Protein AF-A0A537YFB6-F1 (afdb_monomer)

Mean predicted aligned error: 3.82 Å

Sequence (81 aa):
MEQRTGLTLPLQQFFPAPAYVDIAARAEELGYDSAWIPEVAGPDAFSLMTAIAARTKRILLASGVIPVQIRTPVVYAFSAA

Secondary structure (DSSP, 8-state):
-----EEE---STTS-HHHHHHHHHHHHHTT-SEEEE--SSSS-HHHHHHHHHTT-SSSEEEES---GGGS-HHHHHHHH-

Solvent-accessible surface area (backbone atoms only — not comparable to full-atom values): 4951 Å² total; per-residue (Å²): 136,84,90,78,52,70,45,79,52,70,54,54,88,86,62,61,73,69,56,57,35,52,50,52,39,51,38,42,76,73,66,35,51,28,42,29,33,30,38,88,69,77,73,61,46,61,62,53,50,51,57,32,54,76,68,48,91,75,50,41,78,41,71,60,47,69,69,68,88,83,55,53,76,66,54,53,54,62,68,71,106

Nearest PDB structures (foldseek):
  8ruw-assembly3_D  TM=7.296E-01  e=7.053E-01  Archaeoglobus fulgidus DSM 4304
  3kft-assembly1_A  TM=6.003E-01  e=6.598E-01  Enterobacter cloacae
  1ipa-assembly1_A  TM=4.814E-01  e=3.870E-01  Thermus thermophilus
  7nqh-assembly1_BF  TM=3.805E-01  e=1.020E-01  Sus scrofa
  8tjn-assembly1_B  TM=4.592E-01  e=5.402E-01  Saccharopolyspora erythraea

pLDDT: mean 90.81, std 7.98, range [64.25, 98.19]

Radius of gyration: 12.79 Å; Cα contacts (8 Å, |Δi|>4): 105; chains: 1; bounding box: 33×26×34 Å

Structure (mmCIF, N/CA/C/O backbone):
data_AF-A0A537YFB6-F1
#
_entry.id   AF-A0A537YFB6-F1
#
loop_
_atom_site.group_PDB
_atom_site.id
_atom_site.type_symbol
_atom_site.label_atom_id
_atom_site.label_alt_id
_atom_site.label_comp_id
_atom_site.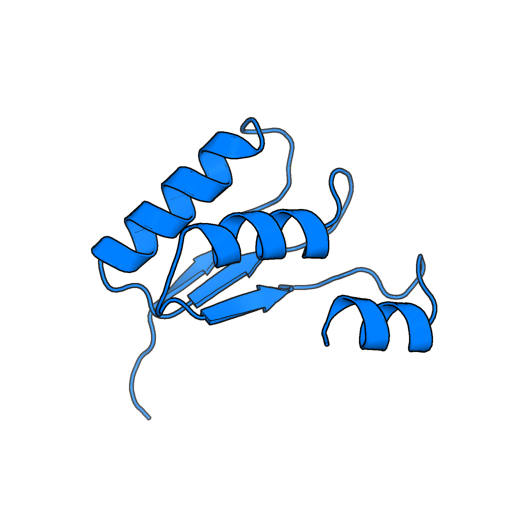label_asym_id
_atom_site.label_entity_id
_atom_site.label_seq_id
_atom_site.pdb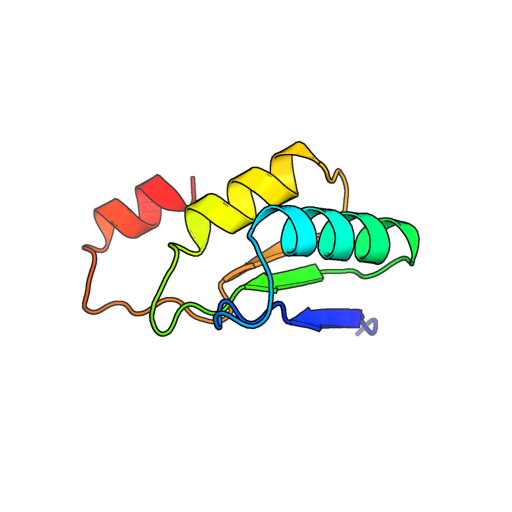x_PDB_ins_code
_atom_site.Cartn_x
_atom_site.Cartn_y
_atom_site.Cartn_z
_atom_site.occupancy
_atom_site.B_iso_or_equiv
_atom_site.auth_seq_id
_atom_site.auth_comp_id
_atom_site.auth_asym_id
_atom_site.auth_atom_id
_atom_site.pdbx_PDB_model_num
ATOM 1 N N . MET A 1 1 ? -17.995 17.512 -0.954 1.00 68.44 1 MET A N 1
ATOM 2 C CA . MET A 1 1 ? -16.779 16.694 -1.136 1.00 68.44 1 MET A CA 1
ATOM 3 C C . MET A 1 1 ? -16.219 16.422 0.241 1.00 68.44 1 MET A C 1
ATOM 5 O O . MET A 1 1 ? -15.968 17.380 0.959 1.00 68.44 1 MET A O 1
ATOM 9 N N . GLU A 1 2 ? -16.119 15.158 0.633 1.00 87.31 2 GLU A N 1
ATOM 10 C CA . GLU A 1 2 ? -15.539 14.767 1.921 1.00 87.31 2 GLU A CA 1
ATOM 11 C C . GLU A 1 2 ? -14.009 14.760 1.817 1.00 87.31 2 GLU A C 1
ATOM 13 O O . GLU A 1 2 ? -13.465 14.393 0.773 1.00 87.31 2 GLU A O 1
ATOM 18 N N . GLN A 1 3 ? -13.316 15.241 2.852 1.00 90.31 3 GLN A N 1
ATOM 19 C CA . GLN A 1 3 ? -11.853 15.246 2.865 1.00 90.31 3 GLN A CA 1
ATOM 20 C C . GLN A 1 3 ? -11.336 13.846 3.196 1.00 90.31 3 GLN A C 1
ATOM 22 O O . GLN A 1 3 ? -11.814 13.226 4.140 1.00 90.31 3 GLN A O 1
ATOM 27 N N . ARG A 1 4 ? -10.358 13.365 2.422 1.00 95.38 4 ARG A N 1
ATOM 28 C CA . ARG A 1 4 ? -9.726 12.052 2.601 1.00 95.38 4 ARG A CA 1
ATOM 29 C C . ARG A 1 4 ? -8.234 12.220 2.838 1.00 95.38 4 ARG A C 1
ATOM 31 O O . ARG A 1 4 ? -7.589 12.993 2.128 1.00 95.38 4 ARG A O 1
ATOM 38 N N . THR A 1 5 ? -7.688 11.493 3.804 1.00 96.56 5 THR A N 1
ATOM 39 C CA . THR A 1 5 ? -6.275 11.596 4.196 1.00 96.56 5 THR A CA 1
ATOM 40 C C . THR A 1 5 ? -5.495 10.409 3.644 1.00 96.56 5 THR A C 1
ATOM 42 O O . THR A 1 5 ? -5.774 9.258 3.975 1.00 96.56 5 THR A O 1
ATOM 45 N N . GLY A 1 6 ? -4.509 10.681 2.788 1.00 95.44 6 GLY A N 1
ATOM 46 C CA . GLY A 1 6 ? -3.626 9.670 2.208 1.00 95.44 6 GLY A CA 1
ATOM 47 C C . GLY A 1 6 ? -2.189 9.778 2.717 1.00 95.44 6 GLY A C 1
ATOM 48 O O . GLY A 1 6 ? -1.743 10.857 3.103 1.00 95.44 6 GLY A O 1
ATOM 49 N N . LEU A 1 7 ? -1.463 8.661 2.684 1.00 94.75 7 LEU A N 1
ATOM 50 C CA . LEU A 1 7 ? -0.031 8.589 2.976 1.00 94.75 7 LEU A CA 1
ATOM 51 C C . LEU A 1 7 ? 0.734 8.095 1.747 1.00 94.75 7 LEU A C 1
ATOM 53 O O . LEU A 1 7 ? 0.394 7.062 1.177 1.00 94.75 7 LEU A O 1
ATOM 57 N N . THR A 1 8 ? 1.806 8.785 1.369 1.00 93.38 8 THR A N 1
ATOM 58 C CA . THR A 1 8 ? 2.720 8.306 0.324 1.00 93.38 8 THR A CA 1
ATOM 59 C C . THR A 1 8 ? 3.850 7.495 0.945 1.00 93.38 8 THR A C 1
ATOM 61 O O . THR A 1 8 ? 4.496 7.944 1.891 1.00 93.38 8 THR A O 1
ATOM 64 N N . LEU A 1 9 ? 4.112 6.316 0.385 1.00 90.56 9 LEU A N 1
ATOM 65 C CA . LEU A 1 9 ? 5.166 5.393 0.796 1.00 90.56 9 LEU A CA 1
ATOM 66 C C . LEU A 1 9 ? 6.239 5.326 -0.298 1.00 90.56 9 LEU A C 1
ATOM 68 O O . LEU A 1 9 ? 6.180 4.448 -1.160 1.00 90.56 9 LEU A O 1
ATOM 72 N N . PRO A 1 10 ? 7.202 6.266 -0.322 1.00 84.62 10 PRO A N 1
ATOM 73 C CA . PRO A 1 10 ? 8.213 6.294 -1.366 1.00 84.62 10 PRO A CA 1
ATOM 74 C C . PRO A 1 10 ? 9.103 5.048 -1.290 1.00 84.62 10 PRO A C 1
ATOM 76 O O . PRO A 1 10 ? 9.771 4.812 -0.283 1.00 84.62 10 PRO A O 1
ATOM 79 N N . LEU A 1 11 ? 9.153 4.291 -2.391 1.00 72.12 11 LEU A N 1
ATOM 80 C CA . LEU A 1 11 ? 9.944 3.060 -2.569 1.00 72.12 11 LEU A CA 1
ATOM 81 C C . LEU A 1 11 ? 11.472 3.261 -2.577 1.00 72.12 11 LEU A C 1
ATOM 83 O O . LEU A 1 11 ? 12.233 2.344 -2.885 1.00 72.12 11 LEU A O 1
ATOM 87 N N . GLN A 1 12 ? 11.939 4.462 -2.256 1.00 68.50 12 GLN A N 1
ATOM 88 C CA . GLN A 1 12 ? 13.361 4.757 -2.127 1.00 68.50 12 GLN A CA 1
ATOM 89 C C . GLN A 1 12 ? 13.945 3.940 -0.969 1.00 68.50 12 GLN A C 1
ATOM 91 O O . GLN A 1 12 ? 13.246 3.678 -0.002 1.00 68.50 12 GLN A O 1
ATOM 96 N N . GLN A 1 13 ? 15.217 3.540 -1.044 1.00 64.25 13 GLN A N 1
ATOM 97 C CA . GLN A 1 13 ? 15.871 2.589 -0.124 1.00 64.25 13 GLN A CA 1
ATOM 98 C C . GLN A 1 13 ? 16.055 3.085 1.332 1.00 64.25 13 GLN A C 1
ATOM 100 O O . GLN A 1 13 ? 17.010 2.709 2.005 1.00 64.25 13 GLN A O 1
ATOM 105 N N . PHE A 1 14 ? 15.167 3.940 1.837 1.00 69.06 14 PHE A N 1
ATOM 106 C CA . PHE A 1 14 ? 15.176 4.432 3.208 1.00 69.06 14 PHE A CA 1
ATOM 107 C C . PHE A 1 14 ? 14.862 3.330 4.222 1.00 69.06 14 PHE A C 1
ATOM 109 O O . PHE A 1 14 ? 15.383 3.373 5.335 1.00 69.06 14 PHE A O 1
ATOM 116 N N . PHE A 1 15 ? 14.046 2.338 3.844 1.00 78.88 15 PHE A N 1
ATOM 117 C CA . PHE A 1 15 ? 13.610 1.272 4.744 1.00 78.88 15 PHE A CA 1
ATOM 118 C C . PHE A 1 15 ? 13.616 -0.111 4.071 1.00 78.88 15 PHE A C 1
ATOM 120 O O . PHE A 1 15 ? 13.487 -0.213 2.849 1.00 78.88 15 PHE A O 1
ATOM 127 N N . PRO A 1 16 ? 13.745 -1.205 4.843 1.00 85.75 16 PRO A N 1
ATOM 128 C CA . PRO A 1 16 ? 13.520 -2.551 4.326 1.00 85.75 16 PRO A CA 1
ATOM 129 C C . PRO A 1 16 ? 12.027 -2.782 4.028 1.00 85.75 16 PRO A C 1
ATOM 131 O O . PRO A 1 16 ? 11.161 -2.207 4.684 1.00 85.75 16 PRO A O 1
ATOM 134 N N . ALA A 1 17 ? 11.712 -3.673 3.079 1.00 83.50 17 ALA A N 1
ATOM 135 C CA . ALA A 1 17 ? 10.334 -3.932 2.633 1.00 83.50 17 ALA A CA 1
ATOM 136 C C . ALA A 1 17 ? 9.315 -4.203 3.769 1.00 83.50 17 ALA A C 1
ATOM 138 O O . ALA A 1 17 ? 8.229 -3.624 3.718 1.00 83.50 17 ALA A O 1
ATOM 139 N N . PRO A 1 18 ? 9.628 -4.990 4.825 1.00 91.19 18 PRO A N 1
ATOM 140 C CA . PRO A 1 18 ? 8.691 -5.215 5.930 1.00 91.19 18 PRO A CA 1
ATOM 141 C C . PRO A 1 18 ? 8.277 -3.936 6.668 1.00 91.19 18 PRO A C 1
ATOM 143 O O . PRO A 1 18 ? 7.129 -3.820 7.083 1.00 91.19 18 PRO A O 1
ATOM 146 N N . ALA A 1 19 ? 9.166 -2.944 6.769 1.00 92.31 19 ALA A N 1
ATOM 147 C CA . ALA A 1 19 ? 8.853 -1.694 7.455 1.00 92.31 19 ALA A CA 1
ATOM 148 C C . ALA A 1 19 ? 7.733 -0.918 6.746 1.00 92.31 19 ALA A C 1
ATOM 150 O O . ALA A 1 19 ? 6.879 -0.336 7.404 1.00 92.31 19 ALA A O 1
ATOM 151 N N . TYR A 1 20 ? 7.677 -0.953 5.411 1.00 92.69 20 TYR A N 1
ATOM 152 C CA . TYR A 1 20 ? 6.581 -0.338 4.656 1.00 92.69 20 TYR A CA 1
ATOM 153 C C . TYR A 1 20 ? 5.235 -1.009 4.929 1.00 92.69 20 TYR A C 1
ATOM 155 O O . TYR A 1 20 ? 4.214 -0.327 5.007 1.00 92.69 20 TYR A O 1
ATOM 163 N N . VAL A 1 21 ? 5.238 -2.332 5.100 1.00 94.94 21 VAL A N 1
ATOM 164 C CA . VAL A 1 21 ? 4.038 -3.098 5.454 1.00 94.94 21 VAL A CA 1
ATOM 165 C C . VAL A 1 21 ? 3.541 -2.695 6.840 1.00 94.94 21 VAL A C 1
ATOM 167 O O . VAL A 1 21 ? 2.352 -2.427 7.005 1.00 94.94 21 VAL A O 1
ATOM 170 N N . ASP A 1 22 ? 4.446 -2.576 7.811 1.00 96.00 22 ASP A N 1
ATOM 171 C CA . ASP A 1 22 ? 4.093 -2.162 9.171 1.00 96.00 22 ASP A CA 1
ATOM 172 C C . ASP A 1 22 ? 3.610 -0.702 9.222 1.00 96.00 22 ASP A C 1
ATOM 174 O O . ASP A 1 22 ? 2.627 -0.403 9.901 1.00 96.00 22 ASP A O 1
ATOM 178 N N . ILE A 1 23 ? 4.228 0.204 8.454 1.00 95.62 23 ILE A N 1
ATOM 179 C CA . ILE A 1 23 ? 3.774 1.599 8.330 1.00 95.62 23 ILE A CA 1
ATOM 180 C C . ILE A 1 23 ? 2.361 1.658 7.738 1.00 95.62 23 ILE A C 1
ATOM 182 O O . ILE A 1 23 ? 1.515 2.387 8.255 1.00 95.62 23 ILE A O 1
ATOM 186 N N . ALA A 1 24 ? 2.082 0.896 6.678 1.00 96.50 24 ALA A N 1
ATOM 187 C CA . ALA A 1 24 ? 0.765 0.881 6.046 1.00 96.50 24 ALA A CA 1
ATOM 188 C C . ALA A 1 24 ? -0.317 0.290 6.965 1.00 96.50 24 ALA A C 1
ATOM 190 O O . ALA A 1 24 ? -1.409 0.851 7.068 1.00 96.50 24 ALA A O 1
ATOM 191 N N . ALA A 1 25 ? -0.001 -0.794 7.680 1.00 97.62 25 ALA A N 1
ATOM 192 C CA . ALA A 1 25 ? -0.888 -1.360 8.694 1.00 97.62 25 ALA A CA 1
ATOM 193 C C . ALA A 1 25 ? -1.175 -0.345 9.807 1.00 97.62 25 ALA A C 1
ATOM 195 O O . ALA A 1 25 ? -2.328 -0.128 10.179 1.00 97.62 25 ALA A O 1
ATOM 196 N N . ARG A 1 26 ? -0.144 0.364 10.275 1.00 97.94 26 ARG A N 1
ATOM 197 C CA . ARG A 1 26 ? -0.315 1.406 11.285 1.00 97.94 26 ARG A CA 1
ATOM 198 C C . ARG A 1 26 ? -1.140 2.590 10.774 1.00 97.94 26 ARG A C 1
ATOM 200 O O . ARG A 1 26 ? -1.942 3.139 11.525 1.00 97.94 26 ARG A O 1
ATOM 207 N N . ALA A 1 27 ? -0.971 2.984 9.515 1.00 97.88 27 ALA A N 1
ATOM 208 C CA . ALA A 1 27 ? -1.771 4.036 8.894 1.00 97.88 27 ALA A CA 1
ATOM 209 C C . ALA A 1 27 ? -3.262 3.652 8.840 1.00 97.88 27 ALA A C 1
ATOM 211 O O . ALA A 1 27 ? -4.120 4.474 9.159 1.00 97.88 27 ALA A O 1
ATOM 212 N N . GLU A 1 28 ? -3.581 2.394 8.526 1.00 98.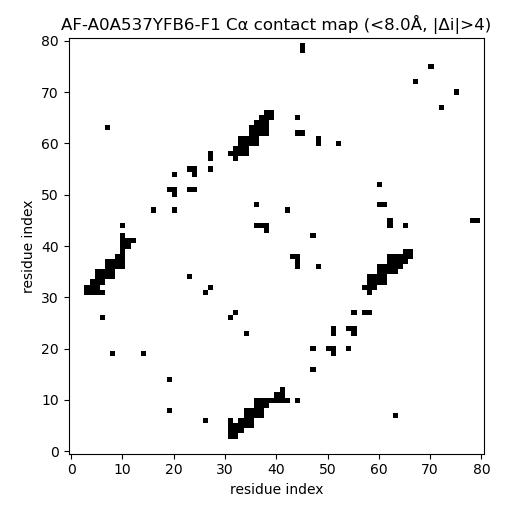19 28 GLU A N 1
ATOM 213 C CA . GLU A 1 28 ? -4.959 1.888 8.569 1.00 98.19 28 GLU A CA 1
ATOM 214 C C . GLU A 1 28 ? -5.567 1.956 9.979 1.00 98.19 28 GLU A C 1
ATOM 216 O O . GLU A 1 28 ? -6.719 2.368 10.142 1.00 98.19 28 GLU A O 1
ATOM 221 N N . GLU A 1 29 ? -4.810 1.574 11.009 1.00 97.94 29 GLU A N 1
ATOM 222 C CA . GLU A 1 29 ? -5.255 1.681 12.407 1.00 97.94 29 GLU A CA 1
ATOM 223 C C . GLU A 1 29 ? -5.525 3.131 12.824 1.00 97.94 29 GLU A C 1
ATOM 225 O O . GLU A 1 29 ? -6.432 3.393 13.611 1.00 97.94 29 GLU A O 1
ATOM 230 N N . LEU A 1 30 ? -4.748 4.072 12.285 1.00 97.81 30 LEU A N 1
ATOM 231 C CA . LEU A 1 30 ? -4.882 5.508 12.531 1.00 97.81 30 LEU A CA 1
ATOM 232 C C . LEU A 1 30 ? -6.001 6.171 11.711 1.00 97.81 30 LEU A C 1
ATOM 234 O O . LEU A 1 30 ? -6.252 7.360 11.893 1.00 97.81 30 LEU A O 1
ATOM 238 N N . GLY A 1 31 ? -6.681 5.425 10.837 1.00 97.19 31 GLY A N 1
ATOM 239 C CA . GLY A 1 31 ? -7.816 5.922 10.059 1.00 97.19 31 GLY A CA 1
ATOM 240 C C . GLY A 1 31 ? -7.443 6.618 8.750 1.00 97.19 31 GLY A C 1
ATOM 241 O O . GLY A 1 31 ? -8.248 7.389 8.237 1.00 97.19 31 GLY A O 1
ATOM 242 N N . TYR A 1 32 ? -6.254 6.360 8.196 1.00 98.12 32 TYR A N 1
ATOM 243 C CA . TYR A 1 32 ? -5.920 6.833 6.851 1.00 98.12 32 TYR A CA 1
ATOM 244 C C . TYR A 1 32 ? -6.791 6.143 5.797 1.00 98.12 32 TYR A C 1
ATOM 246 O O . TYR A 1 32 ? -7.043 4.938 5.854 1.00 98.12 32 TYR A O 1
ATOM 254 N N . ASP A 1 33 ? -7.202 6.911 4.792 1.00 97.88 33 ASP A N 1
ATOM 255 C CA . ASP A 1 33 ? -8.046 6.440 3.697 1.00 97.88 33 ASP A CA 1
ATOM 256 C C . ASP A 1 33 ? -7.277 5.630 2.657 1.00 97.88 33 ASP A C 1
ATOM 258 O O . ASP A 1 33 ? -7.836 4.734 2.020 1.00 97.88 33 ASP A O 1
ATOM 262 N N . SER A 1 34 ? -6.019 6.005 2.407 1.00 97.56 34 SER A N 1
ATOM 263 C CA . SER A 1 34 ? -5.242 5.443 1.304 1.00 97.56 34 SER A CA 1
ATOM 264 C C . SER A 1 34 ? -3.734 5.482 1.529 1.00 97.56 34 SER A C 1
ATOM 266 O O . SER A 1 34 ? -3.211 6.406 2.154 1.00 97.56 34 SER A O 1
ATOM 268 N N . ALA A 1 35 ? -3.038 4.497 0.965 1.00 96.75 35 ALA A N 1
ATOM 269 C CA . ALA A 1 35 ? -1.590 4.462 0.839 1.00 96.75 35 ALA A CA 1
ATOM 270 C C . ALA A 1 35 ? -1.192 4.478 -0.645 1.00 96.75 35 ALA A C 1
ATOM 272 O O . ALA A 1 35 ? -1.708 3.698 -1.450 1.00 96.75 35 ALA A O 1
ATOM 273 N N . TRP A 1 36 ? -0.264 5.367 -0.995 1.00 95.44 36 TRP A N 1
ATOM 274 C CA . TRP A 1 36 ? 0.176 5.611 -2.367 1.00 95.44 36 TRP A CA 1
ATOM 275 C C . TRP A 1 36 ? 1.630 5.188 -2.547 1.00 95.44 36 TRP A C 1
ATOM 277 O O . TRP A 1 36 ? 2.517 5.711 -1.870 1.00 95.44 36 TRP A O 1
ATOM 287 N N . ILE A 1 37 ? 1.877 4.245 -3.454 1.00 93.62 37 ILE A N 1
ATOM 288 C CA . ILE A 1 37 ? 3.189 3.630 -3.672 1.00 93.62 37 ILE A CA 1
ATOM 289 C C . ILE A 1 37 ? 3.723 4.089 -5.044 1.00 93.62 37 ILE A C 1
ATOM 291 O O . ILE A 1 37 ? 3.310 3.551 -6.076 1.00 93.62 37 ILE A O 1
ATOM 295 N N . PRO A 1 38 ? 4.591 5.118 -5.107 1.00 91.50 38 PRO A N 1
ATOM 296 C CA . PRO A 1 38 ? 5.248 5.536 -6.342 1.00 91.50 38 PRO A CA 1
ATOM 297 C C . PRO A 1 38 ? 6.402 4.602 -6.707 1.00 91.50 38 PRO A C 1
ATOM 299 O O . PRO A 1 38 ? 7.240 4.293 -5.861 1.00 91.50 38 PRO A O 1
ATOM 302 N N . GLU A 1 39 ? 6.511 4.249 -7.983 1.00 89.50 39 GLU A N 1
ATOM 303 C CA . GLU A 1 39 ? 7.653 3.527 -8.537 1.00 89.50 39 GLU A CA 1
ATOM 304 C C . GLU A 1 39 ? 8.518 4.476 -9.373 1.00 89.50 39 GLU A C 1
ATOM 306 O O . GLU A 1 39 ? 8.036 5.137 -10.291 1.00 89.50 39 GLU A O 1
ATOM 311 N N . VAL A 1 40 ? 9.810 4.545 -9.051 1.00 81.50 40 VAL A N 1
ATOM 312 C CA . VAL A 1 40 ? 10.788 5.369 -9.784 1.00 81.50 40 VAL A CA 1
ATOM 313 C C . VAL A 1 40 ? 11.980 4.511 -10.193 1.00 81.50 40 VAL A C 1
ATOM 315 O O . VAL A 1 40 ? 12.289 4.393 -11.374 1.00 81.50 40 VAL A O 1
ATOM 318 N N . ALA A 1 41 ? 12.625 3.885 -9.208 1.00 72.44 41 ALA A N 1
ATOM 319 C CA . ALA A 1 41 ? 13.690 2.907 -9.375 1.00 72.44 41 ALA A CA 1
ATOM 320 C C . ALA A 1 41 ? 13.760 2.043 -8.108 1.00 72.44 41 ALA A C 1
ATOM 322 O O . ALA A 1 41 ? 13.618 2.574 -7.006 1.00 72.44 41 ALA A O 1
ATOM 323 N N . GLY A 1 42 ? 13.990 0.737 -8.254 1.00 73.50 42 GLY A N 1
ATOM 324 C CA . GLY A 1 42 ? 14.062 -0.194 -7.126 1.00 73.50 42 GLY A CA 1
ATOM 325 C C . GLY A 1 42 ? 12.952 -1.252 -7.151 1.00 73.50 42 GLY A C 1
ATOM 326 O O . GLY A 1 42 ? 12.635 -1.744 -8.234 1.00 73.50 42 GLY A O 1
ATOM 327 N N . PRO A 1 43 ? 12.417 -1.658 -5.982 1.00 76.31 43 PRO A N 1
ATOM 328 C CA . PRO A 1 43 ? 11.397 -2.701 -5.894 1.00 76.31 43 PRO A CA 1
ATOM 329 C C . PRO A 1 43 ? 10.125 -2.356 -6.680 1.00 76.31 43 PRO A C 1
ATOM 331 O O . PRO A 1 43 ? 9.731 -1.197 -6.757 1.00 76.31 43 PRO A O 1
ATOM 334 N N . ASP A 1 44 ? 9.474 -3.377 -7.233 1.00 87.06 44 ASP A N 1
ATOM 335 C CA . ASP A 1 44 ? 8.212 -3.258 -7.969 1.00 87.06 44 ASP A CA 1
ATOM 336 C C . ASP A 1 44 ? 7.051 -2.846 -7.040 1.00 87.06 44 ASP A C 1
ATOM 338 O O . ASP A 1 44 ? 6.832 -3.457 -5.985 1.00 87.06 44 ASP A O 1
ATOM 342 N N . ALA A 1 45 ? 6.292 -1.815 -7.430 1.00 91.62 45 ALA A N 1
ATOM 343 C CA . ALA A 1 45 ? 5.210 -1.274 -6.605 1.00 91.62 45 ALA A CA 1
ATOM 344 C C . ALA A 1 45 ? 4.046 -2.247 -6.423 1.00 91.62 45 ALA A C 1
ATOM 34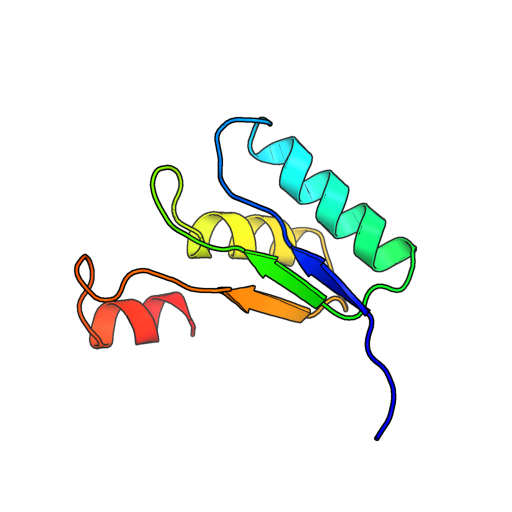6 O O . ALA A 1 45 ? 3.460 -2.283 -5.340 1.00 91.62 45 ALA A O 1
ATOM 347 N N . PHE A 1 46 ? 3.729 -3.065 -7.430 1.00 93.12 46 PHE A N 1
ATOM 348 C CA . PHE A 1 46 ? 2.663 -4.064 -7.321 1.00 93.12 46 PHE A CA 1
ATOM 349 C C . PHE A 1 46 ? 2.977 -5.111 -6.254 1.00 93.12 46 PHE A C 1
ATOM 351 O O . PHE A 1 46 ? 2.113 -5.456 -5.447 1.00 93.12 46 PHE A O 1
ATOM 358 N N . SER A 1 47 ? 4.226 -5.560 -6.187 1.00 91.94 47 SER A N 1
ATOM 359 C CA . SER A 1 47 ? 4.696 -6.518 -5.188 1.00 91.94 47 SER A CA 1
ATOM 360 C C . SER A 1 47 ? 4.577 -5.960 -3.768 1.00 91.94 47 SER A C 1
ATOM 362 O O . SER A 1 47 ? 4.063 -6.642 -2.878 1.00 91.94 47 SER A O 1
ATOM 364 N N . LEU A 1 48 ? 4.980 -4.701 -3.544 1.00 91.94 48 LEU A N 1
ATOM 365 C CA . LEU A 1 48 ? 4.818 -4.069 -2.232 1.00 91.94 48 LEU A CA 1
ATOM 366 C C . LEU A 1 48 ? 3.338 -3.845 -1.888 1.00 91.94 48 LEU A C 1
ATOM 368 O O . LEU A 1 48 ? 2.925 -4.148 -0.770 1.00 91.94 48 LEU A O 1
ATOM 372 N N . MET A 1 49 ? 2.530 -3.361 -2.835 1.00 94.88 49 MET A N 1
ATOM 373 C CA . MET A 1 49 ? 1.086 -3.202 -2.631 1.00 94.88 49 MET A CA 1
ATOM 374 C C . MET A 1 49 ? 0.421 -4.535 -2.281 1.00 94.88 49 MET A C 1
ATOM 376 O O . MET A 1 49 ? -0.396 -4.577 -1.369 1.00 94.88 49 MET A O 1
ATOM 380 N N . THR A 1 50 ? 0.824 -5.633 -2.919 1.00 95.50 50 THR A N 1
ATOM 381 C CA . THR A 1 50 ? 0.333 -6.983 -2.600 1.00 95.50 50 THR A CA 1
ATOM 382 C C . THR A 1 50 ? 0.705 -7.390 -1.173 1.00 95.50 50 THR A C 1
ATOM 384 O O . THR A 1 50 ? -0.140 -7.886 -0.426 1.00 95.50 50 THR A O 1
ATOM 387 N N . ALA A 1 51 ? 1.949 -7.141 -0.752 1.00 94.88 51 ALA A N 1
ATOM 388 C CA . ALA A 1 51 ? 2.393 -7.429 0.612 1.00 94.88 51 ALA A CA 1
ATOM 389 C C . ALA A 1 51 ? 1.633 -6.599 1.663 1.00 94.88 51 ALA A C 1
ATOM 391 O O . ALA A 1 51 ? 1.273 -7.121 2.719 1.00 94.88 51 ALA A O 1
ATOM 392 N N . ILE A 1 52 ? 1.351 -5.328 1.363 1.00 95.88 52 ILE A N 1
ATOM 393 C CA . ILE A 1 52 ? 0.528 -4.460 2.213 1.00 95.88 52 ILE A CA 1
ATOM 394 C C . ILE A 1 52 ? -0.912 -4.985 2.266 1.00 95.88 52 ILE A C 1
ATOM 396 O O . ILE A 1 52 ? -1.439 -5.175 3.359 1.00 95.88 52 ILE A O 1
ATOM 400 N N . ALA A 1 53 ? -1.521 -5.292 1.117 1.00 97.00 53 ALA A N 1
ATOM 401 C CA . ALA A 1 53 ? -2.891 -5.803 1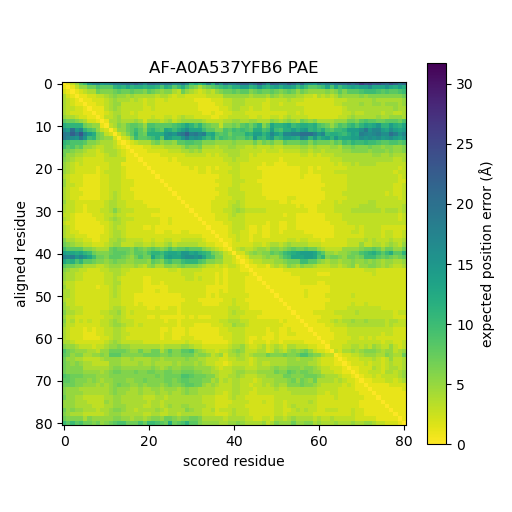.021 1.00 97.00 53 ALA A CA 1
ATOM 402 C C . ALA A 1 53 ? -3.092 -7.102 1.814 1.00 97.00 53 ALA A C 1
ATOM 404 O O . ALA A 1 53 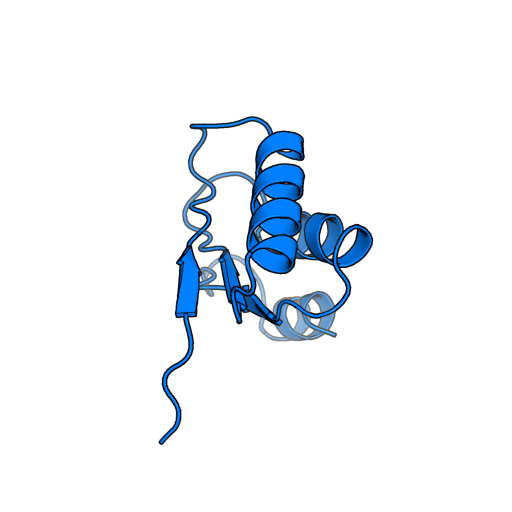? -4.154 -7.332 2.389 1.00 97.00 53 ALA A O 1
ATOM 405 N N . ALA A 1 54 ? -2.060 -7.947 1.899 1.00 97.44 54 ALA A N 1
ATOM 406 C CA . ALA A 1 54 ? -2.096 -9.157 2.716 1.00 97.44 54 ALA A CA 1
ATOM 407 C C . ALA A 1 54 ? -2.213 -8.867 4.229 1.00 97.44 54 ALA A C 1
ATOM 409 O O . ALA A 1 54 ? -2.662 -9.731 4.988 1.00 97.44 54 ALA A O 1
ATOM 410 N N . ARG A 1 55 ? -1.822 -7.668 4.681 1.00 97.56 55 ARG A N 1
ATOM 411 C CA . ARG A 1 55 ? -1.779 -7.255 6.095 1.00 97.56 55 ARG A CA 1
ATOM 412 C C . ARG A 1 55 ? -2.801 -6.184 6.475 1.00 97.56 55 ARG A C 1
ATOM 414 O O . ARG A 1 55 ? -2.972 -5.953 7.668 1.00 97.56 55 ARG A O 1
ATOM 421 N N . THR A 1 56 ? -3.495 -5.587 5.513 1.00 97.94 56 THR A N 1
ATOM 422 C CA . THR A 1 56 ? -4.525 -4.559 5.728 1.00 97.94 56 THR A CA 1
ATOM 423 C C . THR A 1 56 ? -5.902 -5.033 5.252 1.00 97.94 56 THR A C 1
ATOM 425 O O . THR A 1 56 ? -6.025 -6.089 4.622 1.00 97.94 56 THR A O 1
ATOM 428 N N . LYS A 1 57 ? -6.977 -4.322 5.621 1.00 97.81 57 LYS A N 1
ATOM 429 C CA . LYS A 1 57 ? -8.369 -4.737 5.323 1.00 97.81 57 LYS A CA 1
ATOM 430 C C . LYS A 1 57 ? -9.276 -3.646 4.756 1.00 97.81 57 LYS A C 1
ATOM 432 O O . LYS A 1 57 ? -10.340 -3.970 4.237 1.00 97.81 57 LYS A O 1
ATOM 437 N N . ARG A 1 58 ? -8.917 -2.376 4.903 1.00 97.44 58 ARG A N 1
ATOM 438 C CA . ARG A 1 58 ? -9.773 -1.206 4.651 1.00 97.44 58 ARG A CA 1
ATOM 439 C C . ARG A 1 58 ? -9.051 -0.095 3.896 1.00 97.44 58 ARG A C 1
ATOM 441 O O . ARG A 1 58 ? -9.688 0.569 3.083 1.00 97.44 58 ARG A O 1
ATOM 448 N N . ILE A 1 59 ? -7.767 0.131 4.171 1.00 98.00 59 ILE A N 1
ATOM 449 C CA . ILE A 1 59 ? -6.994 1.190 3.519 1.00 98.00 59 ILE A CA 1
ATOM 450 C C . ILE A 1 59 ? -6.896 0.913 2.016 1.00 98.00 59 ILE A C 1
ATOM 452 O O . ILE A 1 59 ? -6.577 -0.199 1.592 1.00 98.00 59 ILE A O 1
ATOM 456 N N . LEU A 1 60 ? -7.184 1.927 1.201 1.00 97.69 60 LEU A N 1
ATOM 457 C CA . LEU A 1 60 ? -7.087 1.807 -0.251 1.00 97.69 60 LEU A CA 1
ATOM 458 C C . LEU A 1 60 ? -5.624 1.872 -0.683 1.00 97.69 60 LEU A C 1
ATOM 460 O O . LEU A 1 60 ? -4.871 2.716 -0.203 1.00 97.69 60 LEU A O 1
ATOM 464 N N . LEU A 1 61 ? -5.227 1.017 -1.618 1.00 96.94 61 LEU A N 1
ATOM 465 C CA . LEU A 1 61 ? -3.874 1.012 -2.164 1.00 96.94 61 LEU A CA 1
ATOM 466 C C . LEU A 1 61 ? -3.902 1.530 -3.593 1.00 96.94 61 LEU A C 1
ATOM 468 O O . LEU A 1 61 ? -4.766 1.144 -4.380 1.00 96.94 61 LEU A O 1
ATOM 4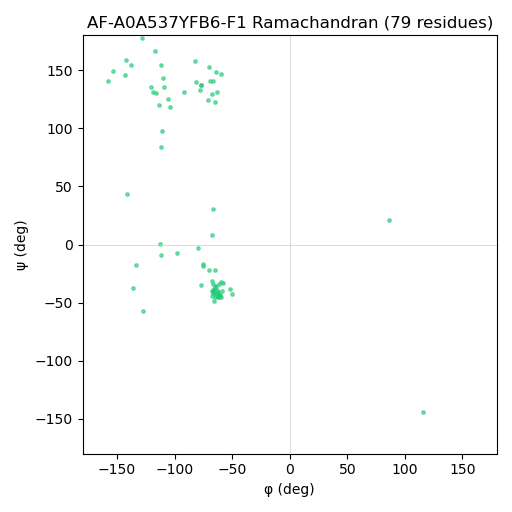72 N N . ALA A 1 62 ? -2.962 2.407 -3.923 1.00 95.00 62 ALA A N 1
ATOM 473 C CA . ALA A 1 62 ? -2.837 2.947 -5.265 1.00 95.00 62 ALA A CA 1
ATOM 474 C C . ALA A 1 62 ? -1.370 3.135 -5.653 1.00 95.00 62 ALA A C 1
ATOM 476 O O . ALA A 1 62 ? -0.527 3.519 -4.840 1.00 95.00 62 ALA A O 1
ATOM 477 N N . SER A 1 63 ? -1.072 2.930 -6.933 1.00 90.31 63 SER A N 1
ATOM 478 C CA . SER A 1 63 ? 0.181 3.397 -7.522 1.00 90.31 63 SER A CA 1
ATOM 479 C C . SER A 1 63 ? 0.175 4.925 -7.615 1.00 90.31 63 SER A C 1
ATOM 481 O O . SER A 1 63 ? -0.849 5.497 -7.993 1.00 90.31 63 SER A O 1
ATOM 483 N N . GLY A 1 64 ? 1.298 5.596 -7.347 1.00 86.31 64 GLY A N 1
ATOM 484 C CA . GLY A 1 64 ? 1.335 7.067 -7.323 1.00 86.31 64 GLY A CA 1
ATOM 485 C C . GLY A 1 64 ? 2.590 7.722 -7.897 1.00 86.31 64 GLY A C 1
ATOM 486 O O . GLY A 1 64 ? 3.124 8.622 -7.270 1.00 86.31 64 GLY A O 1
ATOM 487 N N . VAL A 1 65 ? 3.174 7.342 -9.029 1.00 89.25 65 VAL A N 1
ATOM 488 C CA . VAL A 1 65 ? 2.690 6.638 -10.230 1.00 89.25 65 VAL A CA 1
ATOM 489 C C . VAL A 1 65 ? 3.607 5.443 -10.534 1.00 89.25 65 VAL A C 1
ATOM 491 O O . VAL A 1 65 ? 4.605 5.259 -9.844 1.00 89.25 65 VAL A O 1
ATOM 494 N N . ILE A 1 66 ? 3.309 4.648 -11.564 1.00 89.25 66 ILE A N 1
ATOM 495 C CA . ILE A 1 66 ? 4.225 3.621 -12.097 1.00 89.25 66 ILE A CA 1
ATOM 496 C C . ILE A 1 66 ? 4.751 4.025 -13.485 1.00 89.25 66 ILE A C 1
ATOM 498 O O . ILE A 1 66 ? 3.995 4.601 -14.273 1.00 89.25 66 ILE A O 1
ATOM 502 N N . PRO A 1 67 ? 6.023 3.737 -13.816 1.00 89.00 67 PRO A N 1
ATOM 503 C CA . PRO A 1 67 ? 6.598 4.071 -15.115 1.00 89.00 67 PRO A CA 1
ATOM 504 C C . PRO A 1 67 ? 5.998 3.167 -16.190 1.00 89.00 67 PRO A C 1
ATOM 506 O O . PRO A 1 67 ? 6.101 1.952 -16.059 1.00 89.00 67 PRO A O 1
ATOM 509 N N . VAL A 1 68 ? 5.409 3.743 -17.248 1.00 89.62 68 VAL A N 1
ATOM 510 C CA . VAL A 1 68 ? 4.782 3.027 -18.385 1.00 89.62 68 VAL A CA 1
ATOM 511 C C . VAL A 1 68 ? 5.805 2.420 -19.358 1.00 89.62 68 VAL A C 1
ATOM 513 O O . VAL A 1 68 ? 5.496 1.539 -20.149 1.00 89.62 68 VAL A O 1
ATOM 516 N N . GLN A 1 69 ? 7.045 2.902 -19.317 1.00 89.75 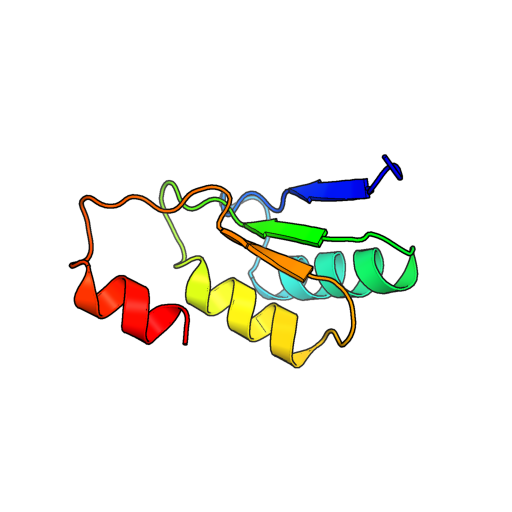69 GLN A N 1
ATOM 517 C CA . GLN A 1 69 ? 8.082 2.610 -20.306 1.00 89.75 69 GLN A CA 1
ATOM 518 C C . GLN A 1 69 ? 8.684 1.206 -20.161 1.00 89.75 69 GLN A C 1
ATOM 520 O O . GLN A 1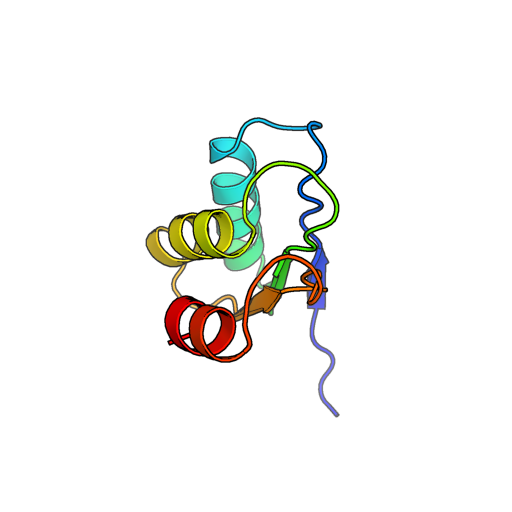 69 ? 9.350 0.734 -21.078 1.00 89.75 69 GLN A O 1
ATOM 525 N N . ILE A 1 70 ? 8.491 0.559 -19.008 1.00 88.12 70 ILE A N 1
ATOM 526 C CA . ILE A 1 70 ? 9.195 -0.678 -18.639 1.00 88.12 70 ILE A CA 1
ATOM 527 C C . ILE A 1 70 ? 8.289 -1.914 -18.570 1.00 88.12 70 ILE A C 1
ATOM 529 O O . ILE A 1 70 ? 8.777 -3.004 -18.279 1.00 88.12 70 ILE A O 1
ATOM 533 N N . ARG A 1 71 ? 6.982 -1.781 -18.842 1.00 89.56 71 ARG A N 1
ATOM 534 C CA . ARG A 1 71 ? 6.043 -2.912 -18.971 1.00 89.56 71 ARG A CA 1
ATOM 535 C C . ARG A 1 71 ? 5.035 -2.634 -20.092 1.00 89.56 71 ARG A C 1
ATOM 537 O O . ARG A 1 71 ? 4.822 -1.493 -20.486 1.00 89.56 71 ARG A O 1
ATOM 544 N N . THR A 1 72 ? 4.411 -3.677 -20.638 1.00 93.81 72 THR A N 1
ATOM 545 C CA . THR A 1 72 ? 3.361 -3.515 -21.661 1.00 93.81 72 THR A CA 1
ATOM 546 C C . THR A 1 72 ? 2.003 -3.207 -21.010 1.00 93.81 72 THR A C 1
ATOM 548 O O . THR A 1 72 ? 1.787 -3.587 -19.857 1.00 93.81 72 THR A O 1
ATOM 551 N N . PRO A 1 73 ? 1.037 -2.600 -21.732 1.00 92.19 73 PRO A N 1
ATOM 552 C CA . PRO A 1 73 ? -0.325 -2.377 -21.227 1.00 92.19 73 PRO A CA 1
ATOM 553 C C . PRO A 1 73 ? -1.004 -3.632 -20.661 1.00 92.19 73 PRO A C 1
ATOM 555 O O . PRO A 1 73 ? -1.679 -3.562 -19.639 1.00 92.19 73 PRO A O 1
ATOM 558 N N . VAL A 1 74 ? -0.785 -4.791 -21.292 1.00 95.44 74 VAL A N 1
ATOM 559 C CA . VAL A 1 74 ? -1.337 -6.076 -20.833 1.00 95.44 74 VAL A CA 1
ATOM 560 C C . VAL A 1 74 ? -0.720 -6.502 -19.503 1.00 95.44 74 VAL A C 1
ATOM 562 O O . VAL A 1 74 ? -1.439 -6.972 -18.627 1.00 95.44 74 VAL A O 1
ATOM 565 N N . VAL A 1 75 ? 0.590 -6.303 -19.323 1.00 93.31 75 VAL A N 1
ATOM 566 C CA . VAL A 1 75 ? 1.260 -6.606 -18.050 1.00 93.31 75 VAL A CA 1
ATOM 567 C C . VAL A 1 75 ? 0.731 -5.701 -16.938 1.00 93.31 75 VAL A C 1
ATOM 569 O O . VAL A 1 75 ? 0.439 -6.210 -15.864 1.00 93.31 75 VAL A O 1
ATOM 572 N N . TYR A 1 76 ? 0.509 -4.404 -17.190 1.00 91.88 76 TYR A N 1
ATOM 573 C CA . TYR A 1 76 ? -0.125 -3.529 -16.191 1.00 91.88 76 TYR A CA 1
ATOM 574 C C . TYR A 1 76 ? -1.522 -4.003 -15.802 1.00 91.88 76 TYR A C 1
ATOM 576 O O . TYR A 1 76 ? -1.837 -4.046 -14.617 1.00 91.88 76 TYR A O 1
ATOM 584 N N . ALA A 1 77 ? -2.347 -4.368 -16.788 1.00 92.06 77 ALA A N 1
ATOM 585 C CA . ALA A 1 77 ? -3.695 -4.858 -16.529 1.00 92.06 77 ALA A CA 1
ATOM 586 C C . ALA A 1 77 ? -3.676 -6.144 -15.692 1.00 92.06 77 ALA A C 1
ATOM 588 O O . ALA A 1 77 ? -4.439 -6.259 -14.742 1.00 92.06 77 ALA A O 1
ATOM 589 N N . PHE A 1 78 ? -2.777 -7.081 -16.009 1.00 94.38 78 PHE A N 1
ATOM 590 C CA . PHE A 1 78 ? -2.635 -8.324 -15.254 1.00 94.38 78 PHE A CA 1
ATOM 591 C C . PHE A 1 78 ? -2.123 -8.089 -13.827 1.00 94.38 78 PHE A C 1
ATOM 593 O O . PHE A 1 78 ? -2.617 -8.713 -12.899 1.00 94.38 78 PHE A O 1
ATOM 600 N N . SER A 1 79 ? -1.162 -7.180 -13.632 1.00 92.44 79 SER A N 1
ATOM 601 C CA . SER A 1 79 ? -0.621 -6.855 -12.304 1.00 92.44 79 SER A CA 1
ATOM 602 C C . SER A 1 79 ? -1.598 -6.093 -11.399 1.00 92.44 79 SER A C 1
ATOM 604 O O . SER A 1 79 ? -1.407 -6.091 -10.187 1.00 92.44 79 SER A O 1
ATOM 606 N N . ALA A 1 80 ? -2.602 -5.422 -11.971 1.00 87.69 80 ALA A N 1
ATOM 607 C CA . ALA A 1 80 ? -3.600 -4.642 -11.236 1.00 87.69 80 ALA A CA 1
ATOM 608 C C . ALA A 1 80 ? -4.928 -5.386 -10.985 1.00 87.69 80 ALA A C 1
ATOM 610 O O . ALA A 1 80 ? -5.792 -4.831 -10.306 1.00 87.69 80 ALA A O 1
ATOM 611 N N . ALA A 1 81 ? -5.105 -6.573 -11.575 1.00 84.88 81 ALA A N 1
ATOM 612 C CA . ALA A 1 81 ? -6.311 -7.398 -11.465 1.00 84.88 81 ALA A CA 1
ATOM 613 C C . ALA A 1 81 ? -6.362 -8.173 -10.141 1.00 84.88 81 ALA A C 1
ATOM 615 O O . ALA A 1 81 ? -7.482 -8.284 -9.591 1.00 84.88 81 ALA A O 1
#

Foldseek 3Di:
DDDAAEAEDEPPPPDDLVVSLVVLLVCVVVPHQEYEYEDDDDDDRLVSQVSNVVRDDGHHYYYPDYDPPPDDPVVVVVSVD